Protein AF-A0A4S2LM20-F1 (afdb_monomer_lite)

pLDDT: mean 94.9, std 2.27, range [84.69, 97.56]

Organism: Opisthorchis felineus (NCBI:txid147828)

Structure (mmCIF, N/CA/C/O backbone):
data_AF-A0A4S2LM20-F1
#
_entry.id   AF-A0A4S2LM20-F1
#
loop_
_atom_site.group_PDB
_atom_site.id
_atom_site.type_symbol
_atom_site.label_atom_id
_atom_site.label_alt_id
_atom_site.label_comp_id
_atom_site.label_asym_id
_atom_site.label_entity_id
_atom_site.label_seq_id
_atom_site.pdbx_PDB_ins_code
_atom_site.Cartn_x
_atom_site.Cartn_y
_atom_site.Cartn_z
_atom_site.occupancy
_atom_site.B_iso_or_equiv
_atom_site.auth_seq_id
_atom_site.auth_comp_id
_atom_site.auth_asym_id
_atom_site.auth_atom_id
_atom_site.pdbx_PDB_model_num
ATOM 1 N N . LEU A 1 1 ? 4.481 -1.369 -9.763 1.00 94.19 1 LEU A N 1
ATOM 2 C CA . LEU A 1 1 ? 5.326 -0.969 -8.614 1.00 94.19 1 LEU A CA 1
ATOM 3 C C . LEU A 1 1 ? 6.740 -1.472 -8.873 1.00 94.19 1 LEU A C 1
ATOM 5 O O . LEU A 1 1 ? 6.874 -2.4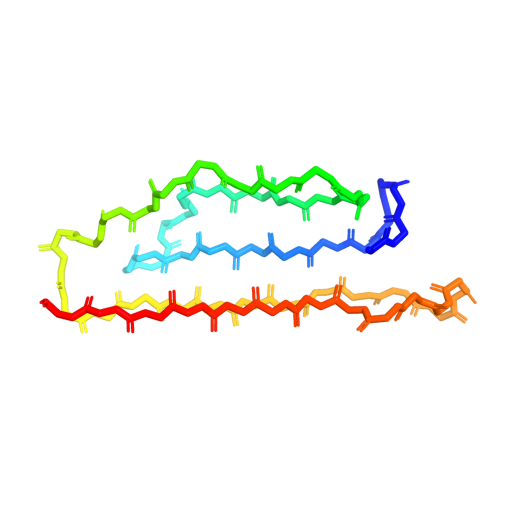71 -9.579 1.00 94.19 1 LEU A O 1
ATOM 9 N N . GLU A 1 2 ? 7.782 -0.800 -8.388 1.00 96.81 2 GLU A N 1
ATOM 10 C CA . GLU A 1 2 ? 9.131 -1.377 -8.429 1.00 96.81 2 GLU A CA 1
ATOM 11 C C . GLU A 1 2 ? 9.196 -2.645 -7.561 1.00 96.81 2 GLU A C 1
ATOM 13 O O . GLU A 1 2 ? 8.777 -2.633 -6.406 1.00 96.81 2 GLU A O 1
ATOM 18 N N . ASN A 1 3 ? 9.675 -3.759 -8.125 1.00 95.62 3 ASN A N 1
ATOM 19 C CA . ASN A 1 3 ? 9.624 -5.064 -7.464 1.00 95.62 3 ASN A CA 1
ATOM 20 C C . ASN A 1 3 ? 10.606 -5.150 -6.286 1.00 95.62 3 ASN A C 1
ATOM 22 O O . ASN A 1 3 ? 11.816 -5.128 -6.489 1.00 95.62 3 ASN A O 1
ATOM 26 N N . GLY A 1 4 ? 10.074 -5.304 -5.076 1.00 94.88 4 GLY A N 1
ATOM 27 C CA . GLY A 1 4 ? 10.834 -5.388 -3.830 1.00 94.88 4 GLY A CA 1
ATOM 28 C C . GLY A 1 4 ? 11.157 -4.041 -3.175 1.00 94.88 4 GLY A C 1
ATOM 29 O O . GLY A 1 4 ? 11.692 -4.049 -2.070 1.00 94.88 4 GLY A O 1
ATOM 30 N N . TYR A 1 5 ? 10.808 -2.915 -3.808 1.00 96.69 5 TYR A N 1
ATOM 31 C CA . TYR A 1 5 ? 11.118 -1.562 -3.319 1.00 96.69 5 TYR A CA 1
ATOM 32 C C . TYR A 1 5 ? 9.846 -0.763 -3.036 1.00 96.69 5 TYR A C 1
ATOM 34 O O . TYR A 1 5 ? 9.612 -0.346 -1.900 1.00 96.69 5 TYR A O 1
ATOM 42 N N . ASP A 1 6 ? 8.970 -0.646 -4.034 1.00 97.25 6 ASP A N 1
ATOM 43 C CA . ASP A 1 6 ? 7.650 -0.053 -3.860 1.00 97.25 6 ASP A CA 1
ATOM 44 C C . ASP A 1 6 ? 6.632 -1.131 -3.499 1.00 97.25 6 ASP A C 1
ATOM 46 O O . ASP A 1 6 ? 6.634 -2.234 -4.062 1.00 97.25 6 ASP A O 1
ATOM 50 N N . TYR A 1 7 ? 5.681 -0.802 -2.633 1.00 96.88 7 TYR A N 1
ATOM 51 C CA . TYR A 1 7 ? 4.600 -1.723 -2.315 1.00 96.88 7 TYR A CA 1
ATOM 52 C C . TYR A 1 7 ? 3.301 -1.020 -1.940 1.00 96.88 7 TYR A C 1
ATOM 54 O O . TYR A 1 7 ? 3.272 0.117 -1.468 1.00 96.88 7 TYR A O 1
ATOM 62 N N . VAL A 1 8 ? 2.206 -1.748 -2.136 1.00 97.38 8 VAL A N 1
ATOM 63 C CA . VAL A 1 8 ? 0.891 -1.415 -1.599 1.00 97.38 8 VAL A CA 1
ATOM 64 C C . VAL A 1 8 ? 0.593 -2.377 -0.459 1.00 97.38 8 VAL A C 1
ATOM 66 O O . VAL A 1 8 ? 0.657 -3.592 -0.633 1.00 97.38 8 VAL A O 1
ATOM 69 N N . ASN A 1 9 ? 0.265 -1.828 0.705 1.00 97.38 9 ASN A N 1
ATOM 70 C CA . ASN A 1 9 ? -0.209 -2.567 1.868 1.00 97.38 9 ASN A CA 1
ATOM 71 C C . ASN A 1 9 ? -1.701 -2.288 2.055 1.00 97.38 9 ASN A C 1
ATOM 73 O O . ASN A 1 9 ? -2.121 -1.126 2.040 1.00 97.38 9 ASN A O 1
ATOM 77 N N . ILE A 1 10 ? -2.483 -3.347 2.248 1.00 97.19 10 ILE A N 1
ATOM 78 C CA . ILE A 1 10 ? -3.908 -3.240 2.567 1.00 97.19 10 ILE A CA 1
ATOM 79 C C . ILE A 1 10 ? -4.100 -3.698 4.004 1.00 97.19 10 ILE A C 1
ATOM 81 O O . ILE A 1 10 ? -3.676 -4.796 4.370 1.00 97.19 10 ILE A O 1
ATOM 85 N N . THR A 1 11 ? -4.726 -2.854 4.818 1.00 97.56 11 THR A N 1
ATOM 86 C CA . THR A 1 11 ? -4.985 -3.135 6.229 1.00 97.56 11 THR A CA 1
ATOM 87 C C . THR A 1 11 ? -6.463 -2.993 6.574 1.00 97.56 11 THR A C 1
ATOM 89 O O . THR A 1 11 ? -7.199 -2.229 5.952 1.00 97.56 11 THR A O 1
ATOM 92 N N . GLU A 1 12 ? -6.885 -3.733 7.594 1.00 97.44 12 GLU A N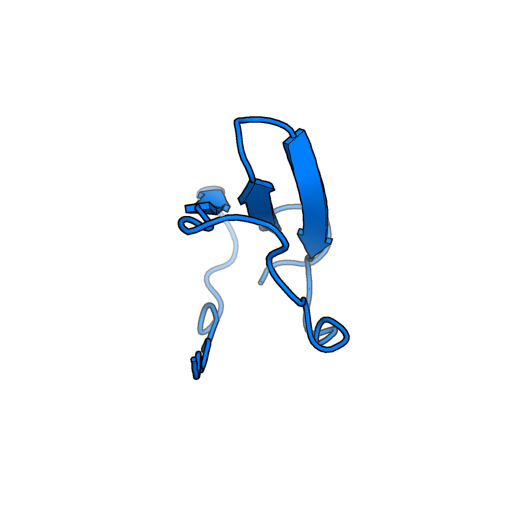 1
ATOM 93 C CA . GLU A 1 12 ? -8.204 -3.653 8.221 1.00 97.44 12 GLU A CA 1
ATOM 94 C C . GLU A 1 12 ? -7.995 -3.608 9.733 1.00 97.44 12 GLU A C 1
ATOM 96 O O . GLU A 1 12 ? -7.261 -4.439 10.271 1.00 97.44 12 GLU A O 1
ATOM 101 N N . ASP A 1 13 ? -8.547 -2.601 10.411 1.00 95.06 13 ASP A N 1
ATOM 102 C CA . ASP A 1 13 ? -8.349 -2.381 11.853 1.00 95.06 13 ASP A CA 1
ATOM 103 C C . ASP A 1 13 ? -6.863 -2.426 12.283 1.00 95.06 13 ASP A C 1
ATOM 105 O O . ASP A 1 13 ? -6.490 -2.951 13.334 1.00 95.06 13 ASP A O 1
ATOM 109 N N . GLY A 1 14 ? -5.977 -1.906 11.424 1.00 92.81 14 GLY A N 1
ATOM 110 C CA . GLY A 1 14 ? -4.523 -1.895 11.632 1.00 92.81 14 GLY A CA 1
ATOM 111 C C . GLY A 1 14 ? -3.805 -3.224 11.349 1.00 92.81 14 GLY A C 1
ATOM 112 O O . GLY A 1 14 ? -2.574 -3.270 11.387 1.00 92.81 14 GLY A O 1
ATOM 113 N N . ARG A 1 15 ? -4.525 -4.300 11.015 1.00 95.19 15 ARG A N 1
ATOM 114 C CA . ARG A 1 15 ? -3.949 -5.591 10.617 1.00 95.19 15 ARG A CA 1
ATOM 115 C C . ARG A 1 15 ? -3.700 -5.625 9.112 1.00 95.19 15 ARG A C 1
ATOM 117 O O . ARG A 1 15 ? -4.619 -5.399 8.337 1.00 95.19 15 ARG A O 1
ATOM 124 N N . SER A 1 16 ? -2.486 -5.981 8.689 1.00 96.38 16 SER A N 1
ATOM 125 C CA . SER A 1 16 ? -2.196 -6.219 7.266 1.00 96.38 16 SER A CA 1
ATOM 126 C C . SER A 1 16 ? -2.918 -7.468 6.757 1.00 96.38 16 SER A C 1
ATOM 128 O O . SER A 1 16 ? -2.796 -8.554 7.331 1.00 96.38 16 SER A O 1
ATOM 130 N N . LEU A 1 17 ? -3.677 -7.284 5.679 1.00 96.50 17 LEU A N 1
ATOM 131 C CA . LEU A 1 17 ? -4.303 -8.341 4.888 1.00 96.50 17 LEU A CA 1
ATOM 132 C C . LEU A 1 17 ? -3.377 -8.821 3.763 1.00 96.50 17 LEU A C 1
ATOM 134 O O . LEU A 1 17 ? -3.557 -9.920 3.243 1.00 96.50 17 LEU A O 1
ATOM 138 N N . GLY A 1 18 ? -2.376 -8.016 3.409 1.00 96.31 18 GLY A N 1
ATOM 139 C CA . GLY A 1 18 ? -1.341 -8.373 2.453 1.00 96.31 18 GLY A CA 1
ATOM 140 C C . GLY A 1 18 ? -0.533 -7.168 1.987 1.00 96.31 18 GLY A C 1
ATOM 141 O O . GLY A 1 18 ? -0.929 -6.013 2.163 1.00 96.31 18 GLY A O 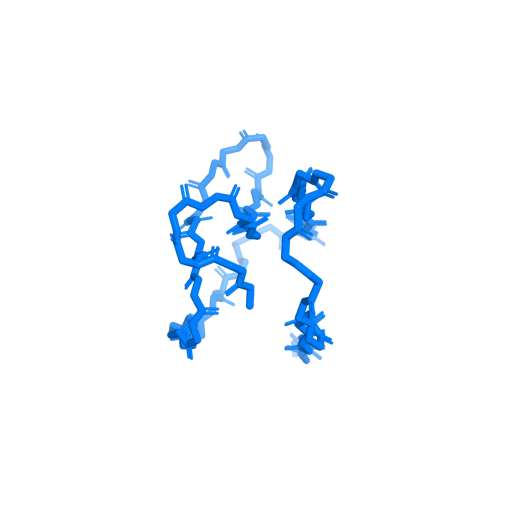1
ATOM 142 N N . ILE A 1 19 ? 0.615 -7.476 1.387 1.00 96.69 19 ILE A N 1
ATOM 143 C CA . ILE A 1 19 ? 1.540 -6.515 0.792 1.00 96.69 19 ILE A CA 1
ATOM 144 C C . ILE A 1 19 ? 1.858 -7.000 -0.620 1.00 96.69 19 ILE A C 1
ATOM 146 O O . ILE A 1 19 ? 2.219 -8.163 -0.802 1.00 96.69 19 ILE A O 1
ATOM 150 N N . TRP A 1 20 ? 1.746 -6.109 -1.602 1.00 96.94 20 TRP A N 1
ATOM 151 C CA . TRP A 1 20 ? 2.017 -6.411 -3.007 1.00 96.94 20 TRP A CA 1
ATOM 152 C C . TRP A 1 20 ? 3.039 -5.453 -3.585 1.00 96.94 20 TRP A C 1
ATOM 154 O O . TRP A 1 20 ? 2.995 -4.249 -3.336 1.00 96.94 20 TRP A O 1
ATOM 164 N N . THR A 1 21 ? 3.937 -6.004 -4.389 1.00 96.25 21 THR A N 1
ATOM 165 C CA . THR A 1 21 ? 5.008 -5.290 -5.079 1.00 96.25 21 THR A CA 1
ATOM 166 C C . THR A 1 21 ? 5.083 -5.752 -6.537 1.00 96.25 21 THR A C 1
ATOM 168 O O . THR A 1 21 ? 4.390 -6.685 -6.945 1.00 96.25 21 THR A O 1
ATOM 171 N N . GLY A 1 22 ? 5.901 -5.090 -7.353 1.00 95.88 22 GLY A N 1
ATOM 172 C CA . GLY A 1 22 ? 6.070 -5.461 -8.753 1.00 95.88 22 GLY A CA 1
ATOM 173 C C . GLY A 1 22 ? 4.803 -5.240 -9.587 1.00 95.88 22 GLY A C 1
ATOM 174 O O . GLY A 1 22 ? 4.181 -4.172 -9.546 1.00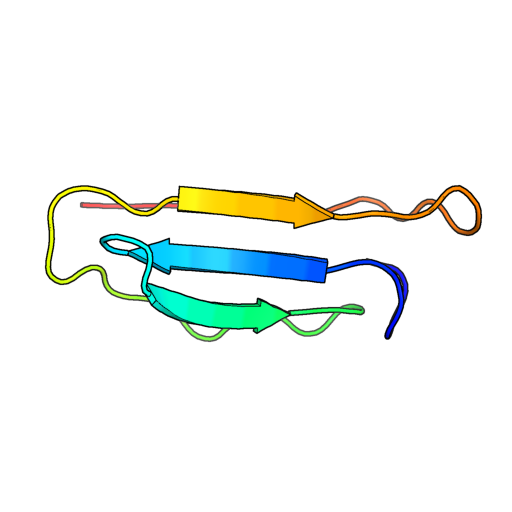 95.88 22 GLY A O 1
ATOM 175 N N . SER A 1 23 ? 4.458 -6.245 -10.393 1.00 95.12 23 SER A N 1
ATOM 176 C CA . SER A 1 23 ? 3.314 -6.236 -11.322 1.00 95.12 23 SER A CA 1
ATOM 177 C C . SER A 1 23 ? 2.302 -7.353 -11.047 1.00 95.12 23 SER A C 1
ATOM 179 O O . SER A 1 23 ? 1.389 -7.566 -11.841 1.00 95.12 23 SER A O 1
ATOM 181 N N . GLU A 1 24 ? 2.459 -8.072 -9.934 1.00 88.94 24 GLU A N 1
ATOM 182 C CA . GLU A 1 24 ? 1.529 -9.129 -9.553 1.00 88.94 24 GLU A CA 1
ATOM 183 C C . GLU A 1 24 ? 0.243 -8.528 -8.985 1.00 88.94 24 GLU A C 1
ATOM 185 O O . GLU A 1 24 ? 0.268 -7.707 -8.065 1.00 88.94 24 GLU A O 1
ATOM 190 N N . ASN A 1 25 ? -0.895 -8.956 -9.531 1.00 91.94 25 ASN A N 1
ATOM 191 C CA . ASN A 1 25 ? -2.192 -8.511 -9.045 1.00 91.94 25 ASN A CA 1
ATOM 192 C C . ASN A 1 25 ? -2.611 -9.315 -7.801 1.00 91.94 25 ASN A C 1
ATOM 194 O O . ASN A 1 25 ? -2.521 -10.547 -7.819 1.00 91.94 25 ASN A O 1
ATOM 198 N N . PRO A 1 26 ? -3.142 -8.653 -6.757 1.00 92.75 26 PRO A N 1
ATOM 199 C CA . PRO A 1 26 ? -3.740 -9.336 -5.619 1.00 92.75 26 PRO A CA 1
ATOM 200 C C . PRO A 1 26 ? -4.908 -10.239 -6.036 1.00 92.75 26 PRO A C 1
ATOM 202 O O . PRO A 1 26 ? -5.645 -9.892 -6.967 1.00 92.75 26 PRO A O 1
ATOM 205 N N . PRO A 1 27 ? -5.174 -11.336 -5.304 1.00 93.88 27 PRO A N 1
ATOM 206 C CA . PRO A 1 27 ? -6.505 -11.930 -5.325 1.00 93.88 27 PRO A CA 1
ATOM 207 C C . PRO A 1 27 ? -7.539 -10.925 -4.777 1.00 93.88 27 PRO A C 1
ATOM 209 O O . PRO A 1 27 ? -7.168 -9.998 -4.051 1.00 93.88 27 PRO A O 1
ATOM 212 N N . PRO A 1 28 ? -8.841 -11.097 -5.076 1.00 94.81 28 PRO A N 1
ATOM 213 C CA . PRO A 1 28 ? -9.883 -10.277 -4.469 1.00 94.81 28 PRO A CA 1
ATOM 214 C C . PRO A 1 28 ? -9.807 -10.325 -2.940 1.00 94.81 28 PRO A C 1
ATOM 216 O O . PRO A 1 28 ? -9.737 -11.404 -2.350 1.00 94.81 28 PRO A O 1
ATOM 219 N N . ILE A 1 29 ? -9.837 -9.154 -2.307 1.00 94.88 29 ILE A N 1
ATOM 220 C CA . ILE A 1 29 ? -9.835 -9.015 -0.850 1.00 94.88 29 ILE A CA 1
ATOM 221 C C . ILE A 1 29 ? -11.250 -8.681 -0.416 1.00 94.88 29 ILE A C 1
ATOM 223 O O . ILE A 1 29 ? -11.856 -7.739 -0.926 1.00 94.88 29 ILE A O 1
ATOM 227 N N . GLN A 1 30 ? -11.761 -9.448 0.539 1.00 95.12 30 GLN A N 1
ATOM 228 C CA . GLN A 1 30 ? -13.052 -9.196 1.151 1.00 95.12 30 GLN A CA 1
ATOM 229 C C . GLN A 1 30 ? -12.836 -8.645 2.558 1.00 95.12 30 GLN A C 1
ATOM 231 O O . GLN A 1 30 ? -12.270 -9.326 3.409 1.00 95.12 30 GLN A O 1
ATOM 236 N N . SER A 1 31 ? -13.286 -7.411 2.778 1.00 94.50 31 SER A N 1
ATOM 237 C CA . SER A 1 31 ? -13.377 -6.823 4.116 1.00 94.50 31 SER A CA 1
ATOM 238 C C . SER A 1 31 ? -14.393 -7.606 4.946 1.00 94.50 31 SER A C 1
ATOM 240 O O . SER A 1 31 ? -15.447 -7.996 4.431 1.00 94.50 31 SER A O 1
ATOM 242 N N . VAL A 1 32 ? -14.083 -7.833 6.221 1.00 93.06 32 VAL A N 1
ATOM 243 C CA . VAL A 1 32 ? -15.074 -8.304 7.204 1.00 93.06 32 VAL A CA 1
ATOM 244 C C . VAL A 1 32 ? -15.690 -7.142 7.988 1.00 93.06 32 VAL A C 1
ATOM 246 O O . VAL A 1 32 ? -16.740 -7.312 8.610 1.00 93.06 32 VAL A O 1
ATOM 249 N N . GLY A 1 33 ? -15.049 -5.974 7.952 1.00 90.56 33 GLY A N 1
ATOM 250 C CA . GLY A 1 33 ? -15.482 -4.738 8.583 1.00 90.56 33 GLY A CA 1
ATOM 251 C C . GLY A 1 33 ? -16.143 -3.749 7.622 1.00 90.56 33 GLY A C 1
ATOM 252 O O . GLY A 1 33 ? -16.765 -4.103 6.620 1.00 90.56 33 GLY A O 1
ATOM 253 N N . MET A 1 34 ? -16.056 -2.471 7.991 1.00 92.31 34 MET A N 1
ATOM 254 C CA . MET A 1 34 ? -16.629 -1.352 7.230 1.00 92.31 34 MET A CA 1
ATOM 255 C C . MET A 1 34 ? -15.563 -0.497 6.540 1.00 92.31 34 MET A C 1
ATOM 257 O O . MET A 1 34 ? -15.910 0.377 5.747 1.00 92.31 34 MET A O 1
ATOM 261 N N . GLU A 1 35 ? -14.288 -0.729 6.848 1.00 93.75 35 GLU A N 1
ATOM 262 C CA . GLU A 1 35 ? -13.173 0.088 6.390 1.00 93.75 35 GLU A CA 1
ATOM 263 C C . GLU A 1 35 ? -11.990 -0.797 5.989 1.00 93.75 35 GLU A C 1
ATOM 265 O O . GLU A 1 35 ? -11.589 -1.698 6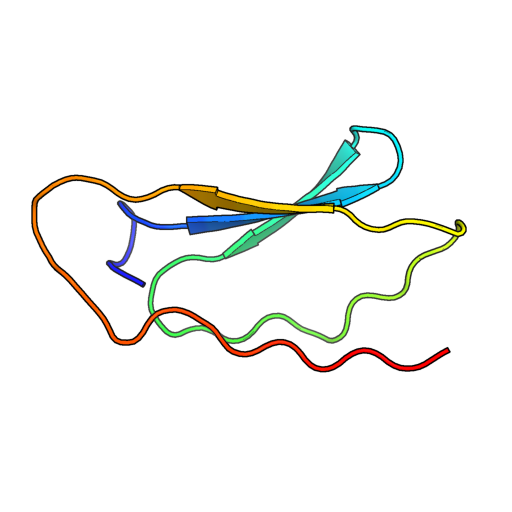.720 1.00 93.75 35 GLU A O 1
ATOM 270 N N . LEU A 1 36 ? -11.411 -0.492 4.829 1.00 95.50 36 LEU A N 1
ATOM 271 C CA . LEU A 1 36 ? -10.096 -0.963 4.415 1.00 95.50 36 LEU A CA 1
ATOM 272 C C . LEU A 1 36 ? -9.218 0.256 4.160 1.00 95.50 36 LEU A C 1
ATOM 274 O O . LEU A 1 36 ? -9.636 1.186 3.467 1.00 95.50 36 LEU A O 1
ATOM 278 N N . ALA A 1 37 ? -7.985 0.224 4.653 1.00 96.81 37 ALA A N 1
ATOM 279 C CA . ALA A 1 37 ? -6.987 1.232 4.340 1.00 96.81 37 ALA A CA 1
ATOM 280 C C . ALA A 1 37 ? -6.010 0.695 3.290 1.00 96.81 37 ALA A C 1
ATOM 282 O O . ALA A 1 37 ? -5.433 -0.382 3.441 1.00 96.81 37 ALA A O 1
ATOM 283 N N . VAL A 1 38 ? -5.806 1.470 2.224 1.00 96.81 38 VAL A N 1
ATOM 284 C CA . VAL A 1 38 ? -4.826 1.188 1.169 1.00 96.81 38 VAL A CA 1
ATOM 285 C C . VAL A 1 38 ? -3.695 2.199 1.298 1.00 96.81 38 VAL A C 1
ATOM 287 O O . VAL A 1 38 ? -3.910 3.397 1.126 1.00 96.81 38 VAL A O 1
ATOM 290 N N . THR A 1 39 ? -2.490 1.726 1.607 1.00 97.38 39 THR A N 1
ATOM 291 C CA . THR A 1 39 ? -1.296 2.572 1.735 1.00 97.38 39 THR A CA 1
ATOM 292 C C . THR A 1 39 ? -0.281 2.187 0.674 1.00 97.38 39 THR A C 1
ATOM 294 O O . THR A 1 39 ? 0.098 1.021 0.580 1.00 97.38 39 THR A O 1
ATOM 297 N N . ILE A 1 40 ? 0.187 3.167 -0.098 1.00 96.38 40 ILE A N 1
ATOM 298 C CA . ILE A 1 40 ? 1.330 3.007 -0.998 1.00 96.38 40 ILE A CA 1
ATOM 299 C C . ILE A 1 40 ? 2.590 3.549 -0.326 1.00 96.38 40 ILE A C 1
ATOM 301 O O . ILE A 1 40 ? 2.574 4.619 0.282 1.00 96.38 40 ILE A O 1
ATOM 305 N N . THR A 1 41 ? 3.682 2.803 -0.424 1.00 97.38 41 THR A N 1
ATOM 306 C CA . THR A 1 41 ? 5.024 3.246 -0.044 1.00 97.38 41 THR A CA 1
ATOM 307 C C . THR A 1 41 ? 5.924 3.096 -1.257 1.00 97.38 41 THR A C 1
ATOM 309 O O . THR A 1 41 ? 5.927 2.038 -1.886 1.00 97.38 41 THR A O 1
ATOM 312 N N . SER A 1 42 ? 6.647 4.162 -1.593 1.00 96.62 42 SER A N 1
ATOM 313 C CA . SER A 1 42 ? 7.591 4.183 -2.706 1.00 96.62 42 SER A CA 1
ATOM 314 C C . SER A 1 42 ? 8.922 4.789 -2.290 1.00 96.62 42 SER A C 1
ATOM 316 O O . SER A 1 42 ? 8.984 5.542 -1.311 1.00 96.62 42 SER A O 1
ATOM 318 N N . ASP A 1 43 ? 9.970 4.501 -3.055 1.00 94.31 43 ASP A N 1
ATOM 319 C CA . ASP A 1 43 ? 11.257 5.175 -2.912 1.00 94.31 43 ASP A CA 1
ATOM 320 C C . ASP A 1 43 ? 11.453 6.299 -3.953 1.00 94.31 43 ASP A C 1
ATOM 322 O O . ASP A 1 43 ? 10.496 6.795 -4.554 1.00 94.31 43 ASP A O 1
ATOM 326 N N . HIS A 1 44 ? 12.682 6.805 -4.078 1.00 94.12 44 HIS A N 1
ATOM 327 C CA . HIS A 1 44 ? 13.018 7.925 -4.963 1.00 94.12 44 HIS A CA 1
ATOM 328 C C . HIS A 1 44 ? 13.594 7.485 -6.319 1.00 94.12 44 HIS A C 1
ATOM 330 O O . HIS A 1 44 ? 14.028 8.342 -7.091 1.00 94.12 44 HIS A O 1
ATOM 336 N N . SER A 1 45 ? 13.649 6.181 -6.600 1.00 92.62 45 SER A N 1
ATOM 337 C CA . SER A 1 45 ? 14.427 5.607 -7.695 1.00 92.62 45 SER A CA 1
ATOM 338 C C . SER A 1 45 ? 13.592 5.335 -8.954 1.00 92.62 45 SER A C 1
ATOM 340 O O . SER A 1 45 ? 13.563 6.206 -9.827 1.00 92.62 45 SER A O 1
ATOM 342 N N . ILE A 1 46 ? 12.915 4.187 -9.091 1.00 95.00 46 ILE A N 1
ATOM 343 C CA . ILE A 1 46 ? 12.169 3.805 -10.302 1.00 95.00 46 ILE A CA 1
ATOM 344 C C . ILE A 1 46 ? 10.689 4.175 -10.173 1.00 95.00 46 ILE A C 1
ATOM 346 O O . ILE A 1 46 ? 9.948 3.611 -9.377 1.00 95.00 46 ILE A O 1
ATOM 350 N N . GLN A 1 47 ? 10.201 5.057 -11.050 1.00 94.75 47 GLN A N 1
ATOM 351 C CA . GLN A 1 47 ? 8.777 5.402 -11.098 1.00 94.75 47 GLN A CA 1
ATOM 352 C C . GLN A 1 47 ? 8.026 4.517 -12.097 1.00 94.75 47 GLN A C 1
ATOM 354 O O . GLN A 1 47 ? 8.276 4.550 -13.301 1.00 94.75 47 GLN A O 1
ATOM 359 N N . ASN A 1 48 ? 7.050 3.760 -11.599 1.00 93.94 48 ASN A N 1
ATOM 360 C CA . ASN A 1 48 ? 6.126 2.967 -12.412 1.00 93.94 48 ASN A CA 1
ATOM 361 C C . ASN A 1 48 ? 4.716 3.579 -12.413 1.00 93.94 48 ASN A C 1
ATOM 363 O O . ASN A 1 48 ? 4.418 4.485 -11.642 1.00 93.94 48 ASN A O 1
ATOM 367 N N . ALA A 1 49 ? 3.811 3.039 -13.235 1.00 94.81 49 ALA A N 1
ATOM 368 C CA . ALA A 1 49 ? 2.443 3.553 -13.397 1.00 94.81 49 ALA A CA 1
ATOM 369 C C . ALA A 1 49 ? 1.556 3.514 -12.127 1.00 94.81 49 ALA A C 1
ATOM 371 O O . ALA A 1 49 ? 0.441 4.025 -12.150 1.00 94.81 49 ALA A O 1
ATOM 372 N N . GLY A 1 50 ? 2.026 2.916 -11.028 1.00 93.50 50 GLY A N 1
ATOM 373 C CA . GLY A 1 50 ? 1.289 2.825 -9.766 1.00 93.50 50 GLY A CA 1
ATOM 374 C C . GLY A 1 50 ? 0.348 1.620 -9.700 1.00 93.50 50 GLY A C 1
ATOM 375 O O . GLY A 1 50 ? 0.735 0.515 -10.088 1.00 93.50 50 GLY A O 1
ATOM 376 N N . PHE A 1 51 ? -0.857 1.833 -9.162 1.00 94.38 51 PHE A N 1
ATOM 377 C CA . PHE A 1 51 ? -1.892 0.811 -8.993 1.00 94.38 51 PHE A CA 1
ATOM 378 C C . PHE A 1 51 ? -3.281 1.341 -9.375 1.00 94.38 51 PHE A C 1
ATOM 380 O O . PHE A 1 51 ? -3.536 2.544 -9.345 1.00 94.38 51 PHE A O 1
ATOM 387 N N . LEU A 1 52 ? -4.188 0.417 -9.693 1.00 95.19 52 LEU A N 1
ATOM 388 C CA . LEU A 1 52 ? -5.616 0.669 -9.863 1.00 95.19 52 LEU A CA 1
ATOM 389 C C . LEU A 1 52 ? -6.374 -0.288 -8.943 1.00 95.19 52 LEU A C 1
ATOM 391 O O . LEU A 1 52 ? -6.125 -1.491 -8.969 1.00 95.19 52 LEU A O 1
ATOM 395 N N . ALA A 1 53 ? -7.305 0.241 -8.156 1.00 93.94 53 ALA A N 1
ATOM 396 C CA . ALA A 1 53 ? -8.162 -0.551 -7.286 1.00 93.94 53 ALA A CA 1
ATOM 397 C C . ALA A 1 53 ? -9.628 -0.241 -7.589 1.00 93.94 53 ALA A C 1
ATOM 399 O O . ALA A 1 53 ? -10.022 0.921 -7.668 1.00 93.94 53 ALA A O 1
ATOM 400 N N . ASN A 1 54 ? -10.426 -1.296 -7.728 1.00 95.44 54 ASN A N 1
ATOM 401 C CA . ASN A 1 54 ? -11.877 -1.208 -7.805 1.00 95.44 54 ASN A CA 1
ATOM 402 C C . ASN A 1 54 ? -12.450 -1.829 -6.534 1.00 95.44 54 ASN A C 1
ATOM 404 O O . ASN A 1 54 ? -12.003 -2.900 -6.125 1.00 95.44 54 ASN A O 1
ATOM 408 N N . TYR A 1 55 ? -13.440 -1.177 -5.935 1.00 93.75 55 TYR A N 1
ATOM 409 C CA . TYR A 1 55 ? -14.156 -1.707 -4.782 1.00 93.75 55 TYR A CA 1
ATOM 410 C C . TYR A 1 55 ? -15.654 -1.758 -5.075 1.00 93.75 55 TYR A C 1
ATOM 412 O O . TYR A 1 55 ? -16.191 -0.952 -5.837 1.00 93.75 55 TYR A O 1
ATOM 420 N N . SER A 1 56 ? -16.321 -2.718 -4.452 1.00 93.06 56 SER A N 1
ATOM 421 C CA . SER A 1 56 ? -17.772 -2.859 -4.448 1.00 93.06 56 SER A CA 1
ATOM 422 C C . SER A 1 56 ? -18.216 -3.276 -3.056 1.00 93.06 56 SER A C 1
ATOM 424 O O . SER A 1 56 ? -17.445 -3.900 -2.326 1.00 93.06 56 SER A O 1
ATOM 426 N N . ARG A 1 57 ? -19.450 -2.926 -2.703 1.00 84.69 57 ARG A N 1
ATOM 427 C CA . ARG A 1 57 ? -20.075 -3.324 -1.444 1.00 84.69 57 ARG A CA 1
ATOM 428 C C . ARG A 1 57 ? -20.886 -4.600 -1.615 1.00 84.69 57 ARG A C 1
ATOM 430 O O . ARG A 1 57 ? -21.508 -4.735 -2.691 1.00 84.69 57 ARG A O 1
#

Radius of gyration: 11.93 Å; chains: 1; bounding box: 34×20×25 Å

Secondary structure (DSSP, 8-state):
--TTTSEEEEEETTEEEEEEETTPPPPPP--SSS--EEEEE--SS------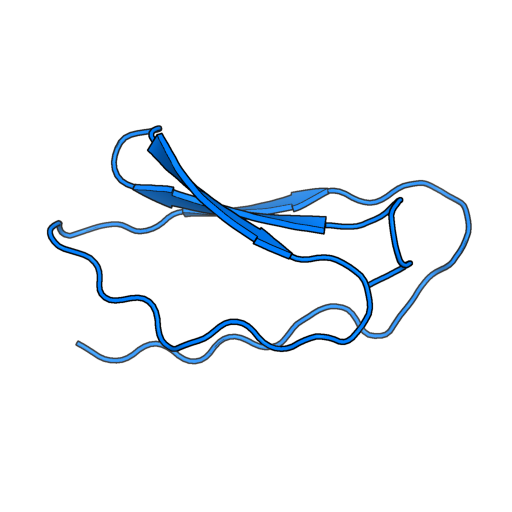------

Foldseek 3Di:
DAAPAKWKFKDDPNHTPDIDDDPDDDDDDDDPDDDIDIDIDHDDPDDDPDDDDDDDD

Sequence (57 aa):
LENGYDYVNITEDGRSLGIWTGSENPPPIQSVGMELAVTITSDHSIQNAGFLANYSR

InterPro domains:
  IPR000859 CUB domain [PF00431] (3-55)
  IPR000859 CUB domain [PS01180] (1-57)
  IPR000859 CUB domain [cd00041] (4-56)
  IPR035914 Spermadhesin, CUB domain superfamily [G3DSA:2.60.120.290] (1-57)
  IPR035914 Spermadhesin, CUB domain superfamily [SSF49854] (4-56)